Protein AF-A0AAE1UJL8-F1 (afdb_monomer)

Nearest PDB structures (foldseek):
  7vae-assembly1_A  TM=8.618E-01  e=9.123E-04  Bos taurus
  8hrx-assembly1_A  TM=9.044E-01  e=1.901E-03  Homo sapiens
  7vag-assembly1_A  TM=8.776E-01  e=1.517E-03  Homo sapiens
  3zux-assembly1_A  TM=9.171E-01  e=1.901E-03  Neisseria meningitidis
  3zuy-assembly1_A  TM=9.206E-01  e=7.376E-03  Neisseria meningitidis

Structure (mmCIF, N/CA/C/O backbone):
data_AF-A0AAE1UJL8-F1
#
_entry.id   AF-A0AAE1UJL8-F1
#
loop_
_atom_site.group_PDB
_atom_site.id
_atom_site.type_symbol
_atom_site.label_atom_id
_atom_site.label_alt_id
_atom_site.label_comp_id
_atom_site.label_asym_id
_atom_site.label_entity_id
_atom_site.label_seq_id
_atom_site.pdbx_PDB_ins_code
_atom_site.Cartn_x
_atom_site.Cartn_y
_atom_site.Cartn_z
_atom_site.occupancy
_atom_site.B_iso_or_equiv
_atom_site.auth_seq_id
_atom_site.auth_comp_id
_atom_site.auth_asym_id
_atom_site.auth_atom_id
_atom_site.pdbx_PDB_model_num
ATOM 1 N N . MET A 1 1 ? 1.021 6.920 13.536 1.00 56.56 1 MET A N 1
ATOM 2 C CA . MET A 1 1 ? 0.190 5.715 13.327 1.00 56.56 1 MET A CA 1
ATOM 3 C C . ME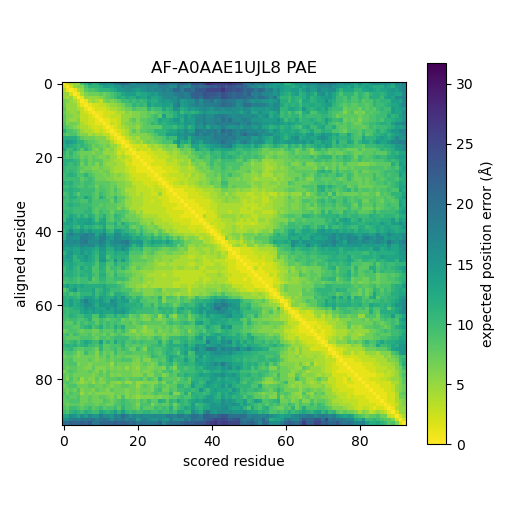T A 1 1 ? -0.181 5.070 14.664 1.00 56.56 1 MET A C 1
ATOM 5 O O . MET A 1 1 ? -1.350 5.121 15.001 1.00 56.56 1 MET A O 1
ATOM 9 N N . GLY A 1 2 ? 0.771 4.582 15.477 1.00 54.88 2 GLY A N 1
ATOM 10 C CA . GLY A 1 2 ? 0.476 3.874 16.744 1.00 54.88 2 GLY A CA 1
ATOM 11 C C . GLY A 1 2 ? -0.363 4.625 17.796 1.00 54.88 2 GLY A C 1
ATOM 12 O O . GLY A 1 2 ? -1.200 4.016 18.439 1.00 54.88 2 GLY A O 1
ATOM 13 N N . GLY A 1 3 ? -0.202 5.946 17.942 1.00 57.78 3 GLY A N 1
ATOM 14 C CA . GLY A 1 3 ? -0.965 6.738 18.926 1.00 57.78 3 GLY A CA 1
ATOM 15 C C . GLY A 1 3 ? -2.397 7.121 18.518 1.00 57.78 3 GLY A C 1
ATOM 16 O O . GLY A 1 3 ? -3.099 7.729 19.313 1.00 57.78 3 GLY A O 1
ATOM 17 N N . GLN A 1 4 ? -2.819 6.808 17.286 1.00 59.88 4 GLN A N 1
ATOM 18 C CA . GLN A 1 4 ? -4.169 7.082 16.750 1.00 59.88 4 GLN A CA 1
ATOM 19 C C . GLN A 1 4 ? -4.991 5.793 16.567 1.00 59.88 4 GLN A C 1
ATOM 21 O O . GLN A 1 4 ? -6.080 5.819 16.000 1.00 59.88 4 GLN A O 1
ATOM 26 N N . LEU A 1 5 ? -4.438 4.658 17.000 1.00 59.44 5 LEU A N 1
ATOM 27 C CA . LEU A 1 5 ? -5.045 3.342 16.883 1.00 59.44 5 LEU A CA 1
ATOM 28 C C . LEU A 1 5 ? -5.885 3.064 18.125 1.00 59.44 5 LEU A C 1
ATOM 30 O O . LEU A 1 5 ? -5.371 2.649 19.158 1.00 59.44 5 LEU A O 1
ATOM 34 N N . ASP A 1 6 ? -7.185 3.296 18.000 1.00 69.88 6 ASP A N 1
ATOM 35 C CA . ASP A 1 6 ? -8.160 2.827 18.973 1.00 69.88 6 ASP A CA 1
ATOM 36 C C . ASP A 1 6 ? -8.639 1.421 18.569 1.00 69.88 6 ASP A C 1
ATOM 38 O O . ASP A 1 6 ? -9.087 1.188 17.439 1.00 69.88 6 ASP A O 1
ATOM 42 N N . LEU A 1 7 ? -8.492 0.456 19.479 1.00 67.31 7 LEU A N 1
ATOM 43 C CA . LEU A 1 7 ? -8.814 -0.951 19.225 1.00 67.31 7 LEU A CA 1
ATOM 44 C C . LEU A 1 7 ? -10.316 -1.168 18.990 1.00 67.31 7 LEU A C 1
ATOM 46 O O . LEU A 1 7 ? -10.686 -2.085 18.247 1.00 67.31 7 LEU A O 1
ATOM 50 N N . ASP A 1 8 ? -11.180 -0.327 19.561 1.00 68.38 8 ASP A N 1
ATOM 51 C CA . ASP A 1 8 ? -12.626 -0.419 19.360 1.00 68.38 8 ASP A CA 1
ATOM 52 C C . ASP A 1 8 ? -13.022 0.020 17.943 1.00 68.38 8 ASP A C 1
ATOM 54 O O . ASP A 1 8 ? -13.909 -0.582 17.326 1.00 68.38 8 ASP A O 1
ATOM 58 N N . ILE A 1 9 ? -12.297 0.986 17.369 1.00 69.25 9 ILE A N 1
ATOM 59 C CA . ILE A 1 9 ? -12.484 1.430 15.980 1.00 69.25 9 ILE A CA 1
ATOM 60 C C . ILE A 1 9 ? -12.098 0.317 14.998 1.00 69.25 9 ILE A C 1
ATOM 62 O O . ILE A 1 9 ? -12.876 -0.006 14.095 1.00 69.25 9 ILE A O 1
ATOM 66 N N . ILE A 1 10 ? -10.949 -0.336 15.211 1.00 67.81 10 ILE A N 1
ATOM 67 C CA . ILE A 1 10 ? -10.500 -1.476 14.391 1.00 67.81 10 ILE A CA 1
ATOM 68 C C . ILE A 1 10 ? -11.552 -2.590 14.404 1.00 67.81 10 ILE A C 1
ATOM 70 O O . ILE A 1 10 ? -11.918 -3.134 13.359 1.00 67.81 10 ILE A O 1
ATOM 74 N N . LYS A 1 11 ? -12.087 -2.903 15.588 1.00 66.25 11 LYS A N 1
ATOM 75 C CA . LYS A 1 11 ? -13.101 -3.946 15.780 1.00 66.25 11 LYS A CA 1
ATOM 76 C C . LYS A 1 11 ? -14.424 -3.602 15.087 1.00 66.25 11 LYS A C 1
ATOM 78 O O . LYS A 1 11 ? -15.076 -4.492 14.539 1.00 66.25 11 LYS A O 1
ATOM 83 N N . GLY A 1 12 ? -14.806 -2.324 15.075 1.00 68.25 12 GLY A N 1
ATOM 8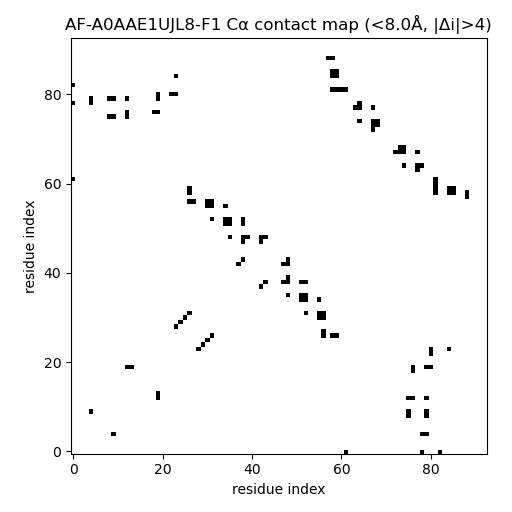4 C CA . GLY A 1 12 ? -15.973 -1.820 14.347 1.00 68.25 12 GLY A CA 1
ATOM 85 C C . GLY A 1 12 ? -15.821 -1.919 12.826 1.00 68.25 12 GLY A C 1
ATOM 86 O O . GLY A 1 12 ? -16.743 -2.369 12.142 1.00 68.25 12 GLY A O 1
ATOM 87 N N . VAL A 1 13 ? -14.644 -1.580 12.301 1.00 67.00 13 VAL A N 1
ATOM 88 C CA . VAL A 1 13 ? -14.331 -1.665 10.865 1.00 67.00 13 VAL A CA 1
ATOM 89 C C . VAL A 1 13 ? -14.231 -3.124 10.396 1.00 67.00 13 VAL A C 1
ATOM 91 O O . VAL A 1 13 ? -14.785 -3.473 9.353 1.00 67.00 13 VAL A O 1
ATOM 94 N N . LEU A 1 14 ? -13.636 -4.016 11.197 1.00 64.69 14 LEU A N 1
ATOM 95 C CA . LEU A 1 14 ? -13.578 -5.463 10.923 1.00 64.69 14 LEU A CA 1
ATOM 96 C C . LEU A 1 14 ? -14.958 -6.134 10.865 1.00 64.69 14 LEU A C 1
ATOM 98 O O . LEU A 1 14 ? -15.119 -7.141 10.177 1.00 64.69 14 LEU A O 1
ATOM 102 N N . ARG A 1 15 ? -15.980 -5.573 11.529 1.00 67.69 15 ARG A N 1
ATOM 103 C CA . ARG A 1 15 ? -17.369 -6.053 11.397 1.00 67.69 15 ARG A CA 1
ATOM 104 C C . ARG A 1 15 ? -18.004 -5.738 10.040 1.00 67.69 15 ARG A C 1
ATOM 106 O O . ARG A 1 15 ? -19.049 -6.308 9.729 1.00 67.69 15 ARG A O 1
ATOM 113 N N . ARG A 1 16 ? -17.403 -4.866 9.225 1.00 68.25 16 ARG A N 1
ATOM 114 C CA . ARG A 1 16 ? -17.826 -4.564 7.847 1.00 68.25 16 ARG A CA 1
ATOM 115 C C . ARG A 1 16 ? -16.700 -4.923 6.868 1.00 68.25 16 ARG A C 1
ATOM 117 O O . ARG A 1 16 ? -16.047 -4.032 6.329 1.00 68.25 16 ARG A O 1
ATOM 124 N N . PRO A 1 17 ? -16.480 -6.223 6.599 1.00 65.25 17 PRO A N 1
ATOM 125 C CA . PRO A 1 17 ? -15.270 -6.710 5.936 1.00 65.25 17 PRO A CA 1
ATOM 126 C C . PRO A 1 17 ? -15.139 -6.294 4.465 1.00 65.25 17 PRO A C 1
ATOM 128 O O . PRO A 1 17 ? -14.038 -6.334 3.933 1.00 65.25 17 PRO A O 1
ATOM 131 N N . LEU A 1 18 ? -16.218 -5.861 3.802 1.00 71.25 18 LEU A N 1
ATOM 132 C CA . LEU A 1 18 ? -16.191 -5.508 2.376 1.00 71.25 18 LEU A CA 1
ATOM 133 C C . LEU A 1 18 ? -15.234 -4.344 2.063 1.00 71.25 18 LEU A C 1
ATOM 135 O O . LEU A 1 18 ? -14.525 -4.397 1.065 1.00 71.25 18 LEU A O 1
ATOM 139 N N . GLY A 1 19 ? -15.175 -3.318 2.919 1.00 73.69 19 GLY A N 1
ATOM 140 C CA . GLY A 1 19 ? -14.271 -2.175 2.729 1.00 73.69 19 GLY A CA 1
ATOM 141 C C . GLY A 1 19 ? -12.793 -2.565 2.864 1.00 73.69 19 GLY A C 1
ATOM 142 O O . GLY A 1 19 ? -12.033 -2.380 1.911 1.00 73.69 19 GLY A O 1
ATOM 143 N N . PRO A 1 20 ? -12.388 -3.164 4.003 1.00 72.56 20 PRO A N 1
ATOM 144 C CA . PRO A 1 20 ? -11.024 -3.641 4.209 1.00 72.56 20 PRO A CA 1
ATOM 145 C C . PRO A 1 20 ? -10.582 -4.696 3.190 1.00 72.56 20 PRO A C 1
ATOM 147 O O . PRO A 1 20 ? -9.438 -4.682 2.753 1.00 72.56 20 PRO A O 1
ATOM 150 N N . LEU A 1 21 ? -11.468 -5.599 2.766 1.00 74.75 21 LEU A N 1
ATOM 151 C CA . LEU A 1 21 ? -11.114 -6.616 1.777 1.00 74.75 21 LEU A CA 1
ATOM 152 C C . LEU A 1 21 ? -10.842 -5.986 0.402 1.00 74.75 21 LEU A C 1
ATOM 154 O O . LEU A 1 21 ? -9.821 -6.282 -0.215 1.00 74.75 21 LEU A O 1
ATOM 158 N N . CYS A 1 22 ? -11.708 -5.075 -0.055 1.00 76.94 22 CYS A N 1
ATOM 159 C CA . CYS A 1 22 ? -11.514 -4.367 -1.321 1.00 76.94 22 CYS A CA 1
ATOM 160 C C . CYS A 1 22 ? -10.227 -3.536 -1.327 1.00 76.94 22 CYS A C 1
ATOM 162 O O . CYS A 1 22 ? -9.497 -3.554 -2.318 1.00 76.94 22 CYS A O 1
ATOM 164 N N . GLY A 1 23 ? -9.922 -2.837 -0.230 1.00 73.62 23 GLY A N 1
ATOM 165 C CA . GLY A 1 23 ? -8.681 -2.072 -0.131 1.00 73.62 23 GLY A CA 1
ATOM 166 C C . GLY A 1 23 ? -7.432 -2.953 -0.041 1.00 73.62 23 GLY A C 1
ATOM 167 O O . GLY A 1 23 ? -6.384 -2.576 -0.549 1.00 73.62 23 GLY A O 1
ATOM 168 N N . PHE A 1 24 ? -7.528 -4.147 0.549 1.00 76.31 24 PHE A N 1
ATOM 169 C CA . PHE A 1 24 ? -6.398 -5.066 0.650 1.00 76.31 24 PHE A CA 1
ATOM 170 C C . PHE A 1 24 ? -6.096 -5.672 -0.720 1.00 76.31 24 PHE A C 1
ATOM 172 O O . PHE A 1 24 ? -4.950 -5.683 -1.157 1.00 76.31 24 PHE A O 1
ATOM 179 N N . ILE A 1 25 ? -7.139 -6.091 -1.442 1.00 78.19 25 ILE A N 1
ATOM 180 C CA . ILE A 1 25 ? -7.017 -6.592 -2.814 1.00 78.19 25 ILE A CA 1
ATOM 181 C C . ILE A 1 25 ? -6.460 -5.500 -3.735 1.00 78.19 25 ILE A C 1
ATOM 183 O O . ILE A 1 25 ? -5.567 -5.768 -4.536 1.00 78.19 25 ILE A O 1
ATOM 187 N N . SER A 1 26 ? -6.928 -4.256 -3.628 1.00 76.12 26 SER A N 1
ATOM 188 C CA . SER A 1 26 ? -6.397 -3.182 -4.474 1.00 76.12 26 SER A CA 1
ATOM 189 C C . SER A 1 26 ? -4.935 -2.849 -4.148 1.00 76.12 26 SER A C 1
ATOM 191 O O . SER A 1 26 ? -4.136 -2.624 -5.057 1.00 76.12 26 SER A O 1
ATOM 193 N N . GLN A 1 27 ? -4.553 -2.877 -2.873 1.00 72.25 27 GLN A N 1
ATOM 194 C CA . GLN A 1 27 ? -3.207 -2.511 -2.440 1.00 72.25 27 GLN A CA 1
ATOM 195 C C . GLN A 1 27 ? -2.174 -3.622 -2.693 1.00 72.25 27 GLN A C 1
ATOM 197 O O . GLN A 1 27 ? -1.058 -3.313 -3.092 1.00 72.25 27 GLN A O 1
ATOM 202 N N . PHE A 1 28 ? -2.545 -4.898 -2.549 1.00 73.06 28 PHE A N 1
ATOM 203 C CA . PHE A 1 28 ? -1.617 -6.029 -2.706 1.00 73.06 28 PHE A CA 1
ATOM 204 C C . PHE A 1 28 ? -1.761 -6.810 -4.018 1.00 73.06 28 PHE A C 1
ATOM 206 O O . PHE A 1 28 ? -0.872 -7.589 -4.345 1.00 73.06 28 PHE A O 1
ATOM 213 N N . ALA A 1 29 ? -2.835 -6.618 -4.790 1.00 78.56 29 ALA A N 1
ATOM 214 C CA . ALA A 1 29 ? -2.964 -7.222 -6.119 1.00 78.56 29 ALA A CA 1
ATOM 215 C C . ALA A 1 29 ? -2.878 -6.171 -7.229 1.00 78.56 29 ALA A C 1
ATOM 217 O O . ALA A 1 29 ? -2.079 -6.316 -8.151 1.00 78.56 29 ALA A O 1
ATOM 218 N N . VAL A 1 30 ? -3.664 -5.092 -7.145 1.00 80.69 30 VAL A N 1
ATOM 219 C CA . VAL A 1 30 ? -3.778 -4.128 -8.255 1.00 80.69 30 VAL A CA 1
ATOM 220 C C . VAL A 1 30 ? -2.522 -3.263 -8.396 1.00 80.69 30 VAL A C 1
ATOM 222 O O . VAL A 1 30 ? -2.002 -3.140 -9.502 1.00 80.69 30 VAL A O 1
ATOM 225 N N . MET A 1 31 ? -1.993 -2.710 -7.301 1.00 81.88 31 MET A N 1
ATOM 226 C CA . MET A 1 31 ? -0.758 -1.908 -7.329 1.00 81.88 31 MET A CA 1
ATOM 227 C C . MET A 1 31 ? 0.456 -2.659 -7.910 1.00 81.88 31 MET A C 1
ATOM 229 O O . MET A 1 31 ? 1.053 -2.130 -8.849 1.00 81.88 31 MET A O 1
ATOM 233 N N . PRO A 1 32 ? 0.815 -3.877 -7.452 1.00 79.75 32 PRO A N 1
ATOM 234 C CA . PRO A 1 32 ? 1.948 -4.608 -8.025 1.00 79.75 32 PRO A CA 1
ATOM 235 C C . PRO A 1 32 ? 1.732 -5.028 -9.485 1.00 79.75 32 PRO A C 1
ATOM 237 O O . PRO A 1 32 ? 2.683 -5.021 -10.263 1.00 79.75 32 PRO A O 1
ATOM 240 N N . LEU A 1 33 ? 0.496 -5.332 -9.900 1.00 83.62 33 LEU A N 1
ATOM 241 C CA . LEU A 1 33 ? 0.177 -5.595 -11.312 1.00 83.62 33 LEU A CA 1
ATOM 242 C C . LEU A 1 33 ? 0.413 -4.361 -12.192 1.00 83.62 33 LEU A C 1
ATOM 244 O O . LEU A 1 33 ? 0.987 -4.473 -13.278 1.00 83.62 33 LEU A O 1
ATOM 248 N N . ILE A 1 34 ? -0.002 -3.183 -11.720 1.00 84.31 34 ILE A N 1
ATOM 249 C CA . ILE A 1 34 ? 0.196 -1.920 -12.439 1.00 84.31 34 ILE A CA 1
ATOM 250 C C . ILE A 1 34 ? 1.684 -1.573 -12.506 1.00 84.31 34 ILE A C 1
ATOM 252 O O . ILE A 1 34 ? 2.181 -1.263 -13.589 1.00 84.31 34 ILE A O 1
ATOM 256 N N . THR A 1 35 ? 2.416 -1.646 -11.391 1.00 84.50 35 THR A N 1
ATOM 257 C CA . THR A 1 35 ? 3.848 -1.308 -11.382 1.00 84.50 35 THR A CA 1
ATOM 258 C C . THR A 1 35 ? 4.686 -2.301 -12.177 1.00 84.50 35 THR A C 1
ATOM 260 O O . THR A 1 35 ? 5.628 -1.880 -12.845 1.00 84.50 35 THR A O 1
ATOM 263 N N . PHE A 1 36 ? 4.318 -3.583 -12.199 1.00 83.25 36 PHE A N 1
ATOM 264 C CA . PHE A 1 36 ? 4.945 -4.574 -13.071 1.00 83.25 36 PHE A CA 1
ATOM 265 C C . PHE A 1 36 ? 4.699 -4.265 -14.557 1.00 83.25 36 PHE A C 1
ATOM 267 O O . PHE A 1 36 ? 5.649 -4.191 -15.336 1.00 83.25 36 PHE A O 1
ATOM 274 N N . GLY A 1 37 ? 3.446 -3.998 -14.948 1.00 84.88 37 GLY A N 1
ATOM 275 C CA . GLY A 1 37 ? 3.103 -3.648 -16.331 1.00 84.88 37 GLY 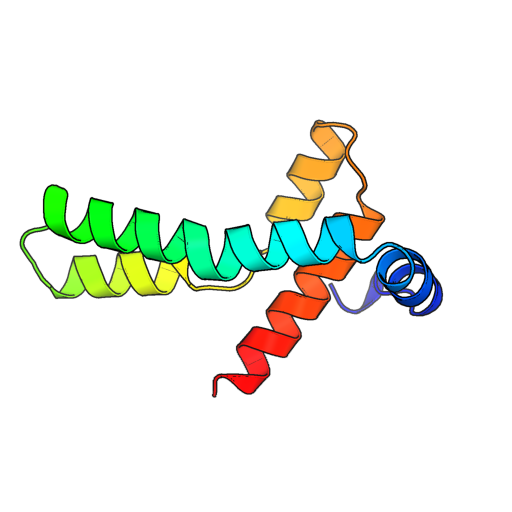A CA 1
ATOM 276 C C . GLY A 1 37 ? 3.759 -2.347 -16.807 1.00 84.88 37 GLY A C 1
ATOM 277 O O . GLY A 1 37 ? 4.274 -2.277 -17.922 1.00 84.88 37 GLY A O 1
ATOM 278 N N . MET A 1 38 ? 3.805 -1.325 -15.947 1.00 83.62 38 MET A N 1
ATOM 279 C CA . MET A 1 38 ? 4.520 -0.076 -16.230 1.00 83.62 38 MET A CA 1
ATOM 280 C C . MET A 1 38 ? 6.037 -0.283 -16.295 1.00 83.62 38 MET A C 1
ATOM 282 O O . MET A 1 38 ? 6.697 0.321 -17.140 1.00 83.62 38 MET A O 1
ATOM 286 N N . GLY A 1 39 ? 6.584 -1.145 -15.434 1.00 84.62 39 GLY A N 1
ATOM 287 C CA . GLY A 1 39 ? 7.993 -1.528 -15.434 1.00 84.62 39 GLY A CA 1
ATOM 288 C C . GLY A 1 39 ? 8.420 -2.152 -16.760 1.00 84.62 39 GLY A C 1
ATOM 289 O O . GLY A 1 39 ? 9.422 -1.731 -17.336 1.00 84.62 39 GLY A O 1
ATOM 290 N N . GLU A 1 40 ? 7.634 -3.097 -17.279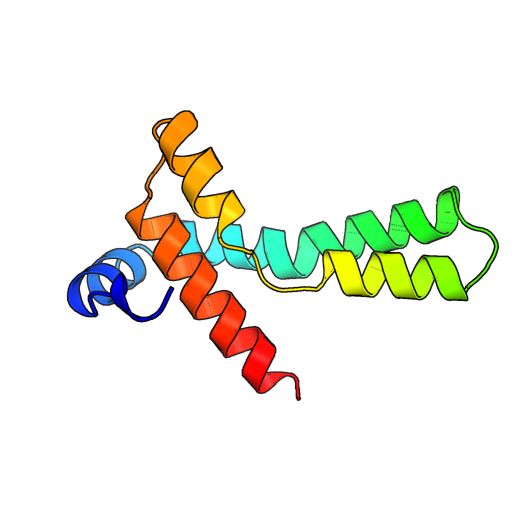 1.00 82.19 40 GLU A N 1
ATOM 291 C CA . GLU A 1 40 ? 7.894 -3.726 -18.580 1.00 82.19 40 GLU A CA 1
ATOM 292 C C . GLU A 1 40 ? 7.789 -2.743 -19.753 1.00 82.19 40 GLU A C 1
ATOM 294 O O . GLU A 1 40 ? 8.597 -2.811 -20.679 1.00 82.19 40 GLU A O 1
ATOM 299 N N . LEU A 1 41 ? 6.833 -1.806 -19.707 1.00 85.00 41 LEU A N 1
ATOM 300 C CA . LEU A 1 41 ? 6.567 -0.893 -20.822 1.00 85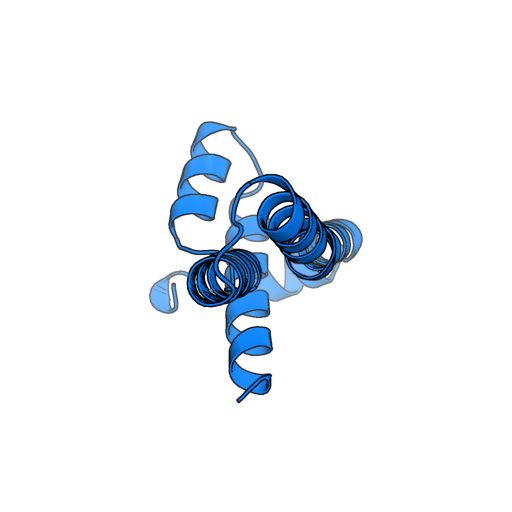.00 41 LEU A CA 1
ATOM 301 C C . LEU A 1 41 ? 7.547 0.290 -20.906 1.00 85.00 41 LEU A C 1
ATOM 303 O O . LEU A 1 41 ? 7.907 0.700 -22.008 1.00 85.00 41 LEU A O 1
ATOM 307 N N . PHE A 1 42 ? 7.954 0.861 -19.768 1.00 82.94 42 PHE A N 1
ATOM 308 C CA . PHE A 1 42 ? 8.688 2.135 -19.733 1.00 82.94 42 PHE A CA 1
ATOM 309 C C . PHE A 1 42 ? 10.161 2.018 -19.339 1.00 82.94 42 PHE A C 1
ATOM 311 O O . PHE A 1 42 ? 10.946 2.898 -19.694 1.00 82.94 42 PHE A O 1
ATOM 318 N N . PHE A 1 43 ? 10.562 0.964 -18.624 1.00 79.62 43 PHE A N 1
ATOM 319 C CA . PHE A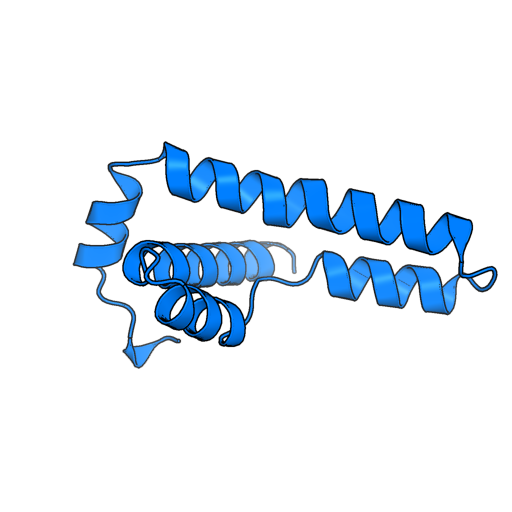 1 43 ? 11.929 0.829 -18.126 1.00 79.62 43 PHE A CA 1
ATOM 320 C C . PHE A 1 43 ? 12.609 -0.377 -18.777 1.00 79.62 43 PHE A C 1
ATOM 322 O O . PHE A 1 43 ? 12.150 -1.494 -18.580 1.00 79.62 43 PHE A O 1
ATOM 329 N N . PRO A 1 44 ? 13.692 -0.203 -19.549 1.00 72.25 44 PRO A N 1
ATOM 330 C CA . PRO A 1 44 ? 14.447 -1.329 -20.104 1.00 72.25 44 PRO A CA 1
ATOM 331 C C . PRO A 1 44 ? 15.430 -1.935 -19.093 1.00 72.25 44 PRO A C 1
ATOM 333 O O . PRO A 1 44 ? 15.799 -3.099 -19.215 1.00 72.25 44 PRO A O 1
ATOM 336 N N . ASP A 1 45 ? 15.857 -1.156 -18.097 1.00 87.44 45 ASP A N 1
ATOM 337 C CA . ASP A 1 45 ? 16.819 -1.599 -17.093 1.00 87.44 45 ASP A CA 1
ATOM 338 C C . ASP A 1 45 ? 16.094 -2.288 -15.911 1.00 87.44 45 ASP A C 1
ATOM 340 O O . ASP A 1 45 ? 15.203 -1.692 -15.284 1.00 87.44 45 ASP 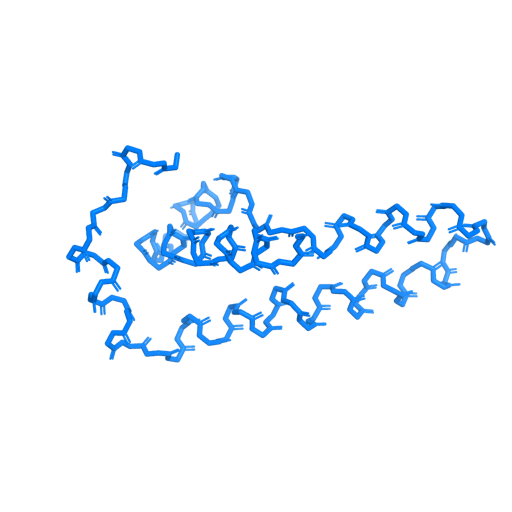A O 1
ATOM 344 N N . PRO A 1 46 ? 16.455 -3.550 -15.602 1.00 80.94 46 PRO A N 1
ATOM 345 C CA . PRO A 1 46 ? 15.806 -4.355 -14.571 1.00 80.94 46 PRO A CA 1
ATOM 346 C C . PRO A 1 46 ? 15.920 -3.766 -13.160 1.00 80.94 46 PRO A C 1
ATOM 348 O O . PRO A 1 46 ? 15.063 -4.053 -12.321 1.00 80.94 46 PRO A O 1
ATOM 351 N N . LEU A 1 47 ? 16.911 -2.913 -12.884 1.00 85.00 47 LEU A N 1
ATOM 352 C CA . LEU A 1 47 ? 17.072 -2.285 -11.573 1.00 85.00 47 LEU A CA 1
ATOM 353 C C . LEU A 1 47 ? 15.940 -1.286 -11.282 1.00 85.00 47 LEU A C 1
ATOM 355 O O . LEU A 1 47 ? 15.386 -1.266 -10.181 1.00 85.00 47 LEU A O 1
ATOM 359 N N . TYR A 1 48 ? 15.530 -0.510 -12.289 1.00 82.56 48 TYR A N 1
ATOM 360 C CA . TYR A 1 48 ? 14.405 0.421 -12.160 1.00 82.56 48 TYR A CA 1
ATOM 361 C C . TYR A 1 48 ? 13.063 -0.310 -12.083 1.00 82.56 48 TYR A C 1
ATOM 363 O O . TYR A 1 48 ? 12.184 0.110 -11.329 1.00 82.56 48 TYR A O 1
ATOM 371 N N . ARG A 1 49 ? 12.918 -1.440 -12.790 1.00 83.00 49 ARG A N 1
ATOM 372 C CA . ARG A 1 49 ? 11.733 -2.310 -12.683 1.00 83.00 49 ARG A CA 1
ATOM 373 C C . ARG A 1 49 ? 11.561 -2.841 -11.264 1.00 83.00 49 ARG A C 1
ATOM 375 O O . ARG A 1 49 ? 10.466 -2.765 -10.711 1.00 83.00 49 ARG A O 1
ATOM 382 N N . LEU A 1 50 ? 12.649 -3.323 -10.661 1.00 83.94 50 LEU A N 1
ATOM 383 C CA . LEU A 1 50 ? 12.637 -3.830 -9.292 1.00 83.94 50 LEU A CA 1
ATOM 384 C C . LEU A 1 50 ? 12.310 -2.718 -8.284 1.00 83.94 50 LEU A C 1
ATOM 386 O O . LEU A 1 50 ? 11.501 -2.924 -7.380 1.00 83.94 50 LEU A O 1
ATOM 390 N N . GLY A 1 51 ? 12.881 -1.523 -8.469 1.00 84.38 51 GLY A N 1
ATOM 391 C CA . GLY A 1 51 ? 12.574 -0.354 -7.642 1.00 84.38 51 GLY A CA 1
ATOM 392 C C . GLY A 1 51 ? 11.094 0.033 -7.707 1.00 84.38 51 GLY A C 1
ATOM 393 O O . GLY A 1 51 ? 10.463 0.228 -6.668 1.00 84.38 51 GLY A O 1
ATOM 394 N N . LEU A 1 52 ? 10.516 0.068 -8.912 1.00 84.62 52 LEU A N 1
ATOM 395 C CA . LEU A 1 52 ? 9.105 0.397 -9.130 1.00 84.62 52 LEU A CA 1
ATOM 396 C C . LEU A 1 52 ? 8.163 -0.670 -8.553 1.00 84.62 52 LEU A C 1
ATOM 398 O O . LEU A 1 52 ? 7.150 -0.339 -7.935 1.00 84.62 52 LEU A O 1
ATOM 402 N N . PHE A 1 53 ? 8.513 -1.947 -8.707 1.00 82.75 53 PHE A N 1
ATOM 403 C CA . PHE A 1 53 ? 7.758 -3.056 -8.131 1.00 82.75 53 PHE A CA 1
ATOM 404 C C . PHE A 1 53 ? 7.765 -3.014 -6.596 1.00 82.75 53 PHE A C 1
ATOM 406 O O . PHE A 1 53 ? 6.712 -3.133 -5.966 1.00 82.75 53 PHE A O 1
ATOM 413 N N . THR A 1 54 ? 8.931 -2.767 -5.993 1.00 80.75 54 THR A N 1
ATOM 414 C CA . THR A 1 54 ? 9.082 -2.637 -4.533 1.00 80.75 54 THR A CA 1
ATOM 415 C C . THR A 1 54 ? 8.301 -1.434 -3.993 1.00 80.75 54 THR A C 1
ATOM 417 O O . THR A 1 54 ? 7.610 -1.546 -2.980 1.00 80.75 54 THR A O 1
ATOM 420 N N . LEU A 1 55 ? 8.334 -0.300 -4.704 1.00 81.75 55 LEU A N 1
ATOM 421 C CA . LEU A 1 55 ? 7.527 0.886 -4.390 1.00 81.75 55 LEU A CA 1
ATOM 422 C C . LEU A 1 55 ? 6.021 0.593 -4.432 1.00 81.75 55 LEU A C 1
ATOM 424 O O . LEU A 1 55 ? 5.301 1.010 -3.530 1.00 81.75 55 LEU A O 1
ATOM 428 N N . GLY A 1 56 ? 5.547 -0.137 -5.446 1.00 78.25 56 GLY A N 1
ATOM 429 C CA . GLY A 1 56 ? 4.131 -0.503 -5.569 1.00 78.25 56 GLY A CA 1
ATOM 430 C C . GLY A 1 56 ? 3.660 -1.552 -4.562 1.00 78.25 56 GLY A C 1
ATOM 431 O O . GLY A 1 56 ? 2.484 -1.574 -4.219 1.00 78.25 56 GLY A O 1
ATOM 432 N N . SER A 1 57 ? 4.569 -2.402 -4.083 1.00 76.31 57 SER A N 1
ATOM 433 C CA . SER A 1 57 ? 4.268 -3.471 -3.116 1.00 76.31 57 SER A CA 1
ATOM 434 C C . SER A 1 57 ? 4.394 -3.022 -1.657 1.00 76.31 57 SER A C 1
ATOM 436 O O . SER A 1 57 ? 4.094 -3.787 -0.743 1.00 76.31 57 SER A O 1
ATOM 438 N N . SER A 1 58 ? 4.866 -1.797 -1.420 1.00 74.56 58 SER A N 1
ATOM 439 C CA . SER A 1 58 ? 5.025 -1.254 -0.073 1.00 74.56 58 SER A CA 1
ATOM 440 C C . SER A 1 58 ? 3.661 -0.912 0.551 1.00 74.56 58 SER A C 1
ATOM 442 O O . SER A 1 58 ? 2.773 -0.418 -0.150 1.00 74.56 58 SER A O 1
ATOM 444 N N . PRO A 1 59 ? 3.474 -1.133 1.867 1.00 68.62 59 PRO A N 1
ATOM 445 C CA . PRO A 1 59 ? 2.216 -0.831 2.546 1.00 68.62 59 PRO A CA 1
ATOM 446 C C . PRO A 1 59 ? 1.887 0.668 2.498 1.00 68.62 59 PRO A C 1
ATOM 448 O O . PRO A 1 59 ? 2.772 1.526 2.426 1.00 68.62 59 PRO A O 1
ATOM 451 N N . GLY A 1 60 ? 0.591 0.991 2.554 1.00 66.06 60 GLY A N 1
ATOM 452 C CA . GLY A 1 60 ? 0.106 2.370 2.494 1.00 66.06 60 GLY A CA 1
ATOM 453 C C . GLY A 1 60 ? 0.693 3.265 3.596 1.00 66.06 60 GLY A C 1
ATOM 454 O O . GLY A 1 60 ? 0.801 2.871 4.750 1.00 66.06 60 GLY A O 1
ATOM 455 N N . GLY A 1 61 ? 1.074 4.497 3.247 1.00 65.75 61 GLY A N 1
ATOM 456 C CA . GLY A 1 61 ? 1.638 5.472 4.189 1.00 65.75 61 GLY A CA 1
ATOM 457 C C . GLY A 1 61 ? 0.607 6.435 4.794 1.00 65.75 61 GLY A C 1
ATOM 458 O O . GLY A 1 61 ? -0.554 6.480 4.387 1.00 65.75 61 GLY A O 1
ATOM 459 N N . ILE A 1 62 ? 1.066 7.300 5.712 1.00 58.50 62 ILE A N 1
ATOM 460 C CA . ILE A 1 62 ? 0.260 8.335 6.405 1.00 58.50 62 ILE A CA 1
ATOM 461 C C . ILE A 1 62 ? -0.476 9.274 5.436 1.00 58.50 62 ILE A C 1
ATOM 463 O O . ILE A 1 62 ? -1.560 9.761 5.753 1.00 58.50 62 ILE A O 1
ATOM 467 N N . MET A 1 63 ? 0.065 9.479 4.233 1.00 67.44 63 MET A N 1
ATOM 468 C CA . MET A 1 63 ? -0.542 10.341 3.217 1.00 67.44 63 MET A CA 1
ATOM 469 C C . MET A 1 63 ? -1.926 9.846 2.757 1.00 67.44 63 MET A C 1
ATOM 471 O O . MET A 1 63 ? -2.777 10.657 2.403 1.00 67.44 63 MET A O 1
ATOM 475 N N . SER A 1 64 ? -2.195 8.536 2.811 1.00 68.50 64 SER A N 1
ATOM 476 C CA . SER A 1 64 ? -3.510 7.970 2.458 1.00 68.50 64 SER A CA 1
ATOM 477 C C . SER A 1 64 ? -4.633 8.446 3.395 1.00 68.50 64 SER A C 1
ATOM 479 O O . SER A 1 64 ? -5.728 8.775 2.936 1.00 68.50 64 SER A O 1
ATOM 481 N N . ASN A 1 65 ? -4.337 8.600 4.691 1.00 67.81 65 ASN A N 1
ATOM 482 C CA . ASN A 1 65 ? -5.276 9.139 5.680 1.00 67.81 65 ASN A CA 1
ATOM 483 C C . ASN A 1 65 ? -5.593 10.617 5.411 1.00 67.81 65 ASN A C 1
ATOM 485 O O . ASN A 1 65 ? -6.732 11.047 5.577 1.00 67.81 65 ASN A O 1
ATOM 489 N N . PHE A 1 66 ? -4.596 11.388 4.965 1.00 73.75 66 PHE A N 1
ATOM 490 C CA . PHE A 1 66 ? -4.762 12.801 4.622 1.00 73.75 66 PHE A CA 1
ATOM 491 C C . PHE A 1 66 ? -5.651 12.990 3.386 1.00 73.75 66 PHE A C 1
ATOM 493 O O . PHE A 1 66 ? -6.583 13.791 3.415 1.00 73.75 66 PHE A O 1
ATOM 500 N N . TRP A 1 67 ? -5.429 12.204 2.328 1.00 75.75 67 TRP A N 1
ATOM 501 C CA . TRP A 1 67 ? -6.298 12.223 1.148 1.00 75.75 67 TRP A CA 1
ATOM 502 C C . TRP A 1 67 ? -7.726 11.783 1.475 1.00 75.75 67 TRP A C 1
ATOM 504 O O . TRP A 1 67 ? -8.674 12.422 1.029 1.00 75.75 67 TRP A O 1
ATOM 514 N N . THR A 1 68 ? -7.894 10.751 2.305 1.00 75.88 68 THR A N 1
ATOM 515 C CA . THR A 1 68 ? -9.224 10.297 2.742 1.00 75.88 68 THR A CA 1
ATOM 516 C C . THR A 1 68 ? -9.975 11.395 3.498 1.00 75.88 68 THR A C 1
ATOM 518 O O . THR A 1 68 ? -11.157 11.600 3.245 1.00 75.88 68 THR A O 1
ATOM 521 N N . LEU A 1 69 ? -9.288 12.157 4.355 1.00 74.56 69 LEU A N 1
ATOM 522 C CA . LEU A 1 69 ? -9.862 13.323 5.034 1.00 74.56 69 LEU A CA 1
ATOM 523 C C . LEU A 1 69 ? -10.289 14.417 4.037 1.00 74.56 69 LEU A C 1
ATOM 525 O O . LEU A 1 69 ? -11.394 14.938 4.153 1.00 74.56 69 LEU A O 1
ATOM 529 N N . ILE A 1 70 ? -9.452 14.742 3.044 1.00 80.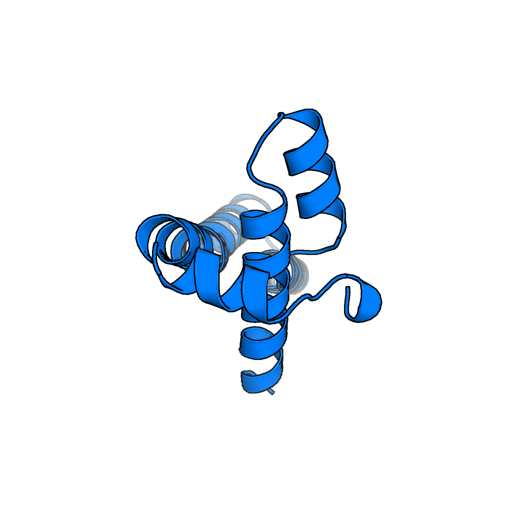44 70 ILE A N 1
ATOM 530 C CA . ILE A 1 70 ? -9.772 15.758 2.020 1.00 80.44 70 ILE A CA 1
ATOM 531 C C . ILE A 1 70 ? -10.993 15.352 1.191 1.00 80.44 70 ILE A C 1
ATOM 533 O O . ILE A 1 70 ? -11.860 16.180 0.917 1.00 80.44 70 ILE A O 1
ATOM 537 N N . PHE A 1 71 ? -11.073 14.080 0.804 1.00 83.31 71 PHE A N 1
ATOM 538 C CA . PHE A 1 71 ? -12.186 13.551 0.017 1.00 83.31 71 PHE A CA 1
ATOM 539 C C . PHE A 1 71 ? -13.413 13.180 0.865 1.00 83.31 71 PHE A C 1
ATOM 541 O O . PHE A 1 71 ? -14.356 12.598 0.334 1.00 83.31 71 PHE A O 1
ATOM 548 N N . ASN A 1 72 ? -13.429 13.538 2.156 1.00 75.56 72 ASN A N 1
ATOM 549 C CA . ASN A 1 72 ? -14.532 13.265 3.083 1.00 75.56 72 ASN A CA 1
ATOM 550 C C . ASN A 1 72 ? -14.882 11.762 3.179 1.00 75.56 72 ASN A C 1
ATOM 552 O O . ASN A 1 72 ? -16.036 11.372 3.357 1.00 75.56 72 ASN A O 1
ATOM 556 N N . GLY A 1 73 ? -13.870 10.914 2.997 1.00 72.06 73 GLY A N 1
ATOM 557 C CA . GLY A 1 73 ? -13.966 9.467 3.104 1.00 72.06 73 GLY A CA 1
ATOM 558 C C . GLY A 1 73 ? -13.862 8.982 4.550 1.00 72.06 73 GLY A C 1
ATOM 559 O O . GLY A 1 73 ? -13.624 9.744 5.485 1.00 72.06 73 GLY A O 1
ATOM 560 N N . ASP A 1 74 ? -14.017 7.674 4.739 1.00 78.56 74 ASP A N 1
ATOM 561 C CA . ASP A 1 74 ? -13.961 7.059 6.063 1.00 78.56 74 ASP A CA 1
ATOM 562 C C . ASP A 1 74 ? -12.509 6.960 6.572 1.00 78.56 74 ASP A C 1
ATOM 564 O O . ASP A 1 74 ? -11.745 6.054 6.230 1.00 78.56 74 ASP A O 1
ATOM 568 N N . ILE A 1 75 ? -12.117 7.925 7.404 1.00 75.31 75 ILE A N 1
ATOM 569 C CA . ILE A 1 75 ? -10.772 8.014 7.991 1.00 75.31 75 ILE A CA 1
ATOM 570 C C . ILE A 1 75 ? -10.495 6.824 8.919 1.00 75.31 75 ILE A C 1
ATOM 572 O O . ILE A 1 75 ? -9.368 6.330 8.961 1.00 75.31 75 ILE A O 1
ATOM 576 N N . ASN A 1 76 ? -11.515 6.326 9.623 1.00 72.62 76 ASN A N 1
ATOM 577 C CA . ASN A 1 76 ? -11.383 5.172 10.512 1.00 72.62 76 ASN A CA 1
ATOM 578 C C . ASN A 1 76 ? -11.073 3.902 9.713 1.00 72.62 76 ASN A C 1
ATOM 580 O O . ASN A 1 76 ? -10.222 3.100 10.115 1.00 72.62 76 ASN A O 1
ATOM 584 N N . LEU A 1 77 ? -11.704 3.751 8.545 1.00 70.38 77 LEU A N 1
ATOM 585 C CA . LEU A 1 77 ? -11.374 2.699 7.589 1.00 70.38 77 LEU A CA 1
ATOM 586 C C . LEU A 1 77 ? -9.927 2.842 7.089 1.00 70.38 77 LEU A C 1
ATOM 588 O O . LEU A 1 77 ? -9.178 1.870 7.159 1.00 70.38 77 LEU A O 1
ATOM 592 N N . SER A 1 78 ? -9.504 4.037 6.660 1.00 72.69 78 SER A N 1
ATOM 593 C CA . SER A 1 78 ? -8.140 4.285 6.150 1.00 72.69 78 SER A CA 1
ATOM 594 C C . SER A 1 78 ? -7.045 3.988 7.186 1.00 72.69 78 SER A C 1
ATOM 596 O O . SER A 1 78 ? -6.048 3.327 6.875 1.00 72.69 78 SER A O 1
ATOM 598 N N . ILE A 1 79 ? -7.246 4.402 8.443 1.00 74.31 79 ILE A N 1
ATOM 599 C CA . ILE A 1 79 ? -6.313 4.116 9.543 1.00 74.31 79 ILE A CA 1
ATOM 600 C C . ILE A 1 79 ? -6.243 2.608 9.806 1.00 74.31 79 ILE A C 1
ATOM 602 O O . ILE A 1 79 ? -5.147 2.059 9.924 1.00 74.31 79 ILE A O 1
ATOM 606 N N . THR A 1 80 ? -7.393 1.927 9.833 1.00 74.62 80 THR A N 1
ATOM 607 C CA . THR A 1 80 ? -7.452 0.470 10.031 1.00 74.62 80 THR A CA 1
ATOM 608 C C . THR A 1 80 ? -6.737 -0.271 8.900 1.00 74.62 80 THR A C 1
ATOM 610 O O . THR A 1 80 ? -5.931 -1.161 9.160 1.00 74.62 80 THR A O 1
ATOM 613 N N . MET A 1 81 ? -6.962 0.125 7.645 1.00 71.81 81 MET A N 1
ATOM 614 C CA . MET A 1 81 ? -6.294 -0.458 6.475 1.00 71.81 81 MET A CA 1
ATOM 615 C C . MET A 1 81 ? -4.782 -0.251 6.502 1.00 71.81 81 MET A C 1
ATOM 617 O O . MET A 1 81 ? -4.024 -1.170 6.193 1.00 71.81 81 MET A O 1
ATOM 621 N N . THR A 1 82 ? -4.331 0.936 6.903 1.00 74.31 82 THR A N 1
ATOM 622 C CA . THR A 1 82 ? -2.898 1.228 7.010 1.00 74.31 82 THR A CA 1
ATOM 623 C C . THR A 1 82 ? -2.244 0.403 8.119 1.00 74.31 82 THR A C 1
ATOM 625 O O . THR A 1 82 ? -1.150 -0.128 7.944 1.00 74.31 82 THR A O 1
ATOM 628 N N . ALA A 1 83 ? -2.925 0.230 9.253 1.00 74.56 83 ALA A N 1
ATOM 629 C CA . ALA A 1 83 ? -2.430 -0.605 10.342 1.00 74.56 83 ALA A CA 1
ATOM 630 C C . ALA A 1 83 ? -2.345 -2.084 9.935 1.00 74.56 83 ALA A C 1
ATOM 632 O O . ALA A 1 83 ? -1.310 -2.715 10.137 1.00 74.56 83 ALA A O 1
ATOM 633 N N . VAL A 1 84 ? -3.396 -2.613 9.300 1.00 72.69 84 VAL A N 1
ATOM 634 C CA . VAL A 1 84 ? -3.435 -4.004 8.822 1.00 72.69 84 VAL A CA 1
ATOM 635 C C . VAL A 1 84 ? -2.388 -4.250 7.736 1.00 72.69 84 VAL A C 1
ATOM 637 O O . VAL A 1 84 ? -1.683 -5.249 7.805 1.00 72.69 84 VAL A O 1
ATOM 640 N N . SER A 1 85 ? -2.231 -3.343 6.768 1.00 68.31 85 SER A N 1
ATOM 641 C CA . SER A 1 85 ? -1.203 -3.472 5.722 1.00 68.31 85 SER A CA 1
ATOM 642 C C . SER A 1 85 ? 0.216 -3.371 6.280 1.00 68.31 85 SER A C 1
ATOM 644 O O . SER A 1 85 ? 1.088 -4.098 5.821 1.00 68.31 85 SER A O 1
ATOM 646 N N . THR A 1 86 ? 0.451 -2.544 7.305 1.00 72.25 86 THR A N 1
ATOM 647 C CA . THR A 1 86 ? 1.756 -2.471 7.987 1.00 72.25 86 THR A CA 1
ATOM 648 C C . THR A 1 86 ? 2.077 -3.775 8.721 1.00 72.25 86 THR A C 1
ATOM 650 O O . THR A 1 86 ? 3.196 -4.266 8.616 1.00 72.25 86 THR A O 1
ATOM 653 N N . ILE A 1 87 ? 1.102 -4.366 9.424 1.00 72.19 87 ILE A N 1
ATOM 654 C CA . ILE A 1 87 ? 1.269 -5.675 10.082 1.00 72.19 87 ILE A CA 1
ATOM 655 C C . ILE A 1 87 ? 1.486 -6.780 9.037 1.00 72.19 87 ILE A C 1
ATOM 657 O O . ILE A 1 87 ? 2.397 -7.585 9.184 1.00 72.19 87 ILE A O 1
ATOM 661 N N . ALA A 1 88 ? 0.706 -6.789 7.952 1.0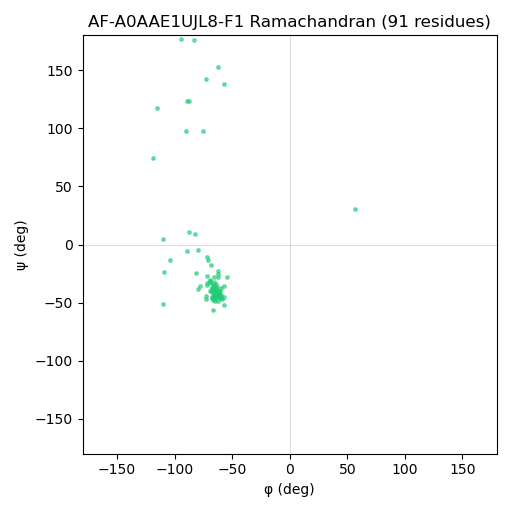0 67.19 88 ALA A N 1
ATOM 662 C CA . ALA A 1 88 ? 0.863 -7.757 6.867 1.00 67.19 88 ALA A CA 1
ATOM 663 C C . ALA A 1 88 ? 2.227 -7.633 6.167 1.00 67.19 88 ALA A C 1
ATOM 665 O O . ALA A 1 88 ? 2.828 -8.641 5.814 1.00 67.19 88 ALA A O 1
ATOM 666 N N . ALA A 1 89 ? 2.743 -6.412 6.005 1.00 64.88 89 ALA A N 1
ATOM 667 C CA . ALA A 1 89 ? 4.085 -6.181 5.481 1.00 64.88 89 ALA A CA 1
ATOM 668 C C . ALA A 1 89 ? 5.185 -6.627 6.459 1.00 64.88 89 ALA A C 1
ATOM 670 O O . ALA A 1 89 ? 6.247 -7.048 6.013 1.00 64.88 89 ALA A O 1
ATOM 671 N N . MET A 1 90 ? 4.940 -6.563 7.774 1.00 64.56 90 MET A N 1
ATOM 672 C CA . MET A 1 90 ? 5.859 -7.104 8.781 1.00 64.56 90 MET A CA 1
ATOM 673 C C . MET A 1 90 ? 5.915 -8.637 8.774 1.00 64.56 90 MET A C 1
ATOM 675 O O . MET A 1 90 ? 6.982 -9.172 9.031 1.00 64.56 90 MET A O 1
ATOM 679 N N . GLU A 1 91 ? 4.824 -9.343 8.451 1.00 52.19 91 GLU A N 1
ATOM 680 C CA . GLU A 1 91 ? 4.859 -10.812 8.284 1.00 52.19 91 GLU A CA 1
ATOM 681 C C . GLU A 1 91 ? 5.590 -11.276 7.010 1.00 52.19 91 GLU A C 1
ATOM 683 O O . GLU A 1 91 ? 5.872 -12.462 6.857 1.00 52.19 91 GLU A O 1
ATOM 688 N N . TRP A 1 92 ? 5.909 -10.362 6.090 1.00 49.62 92 TRP A N 1
ATOM 689 C CA . TRP A 1 92 ? 6.619 -10.663 4.841 1.00 49.62 92 TRP A CA 1
ATOM 690 C C . TRP A 1 92 ? 8.161 -10.624 4.958 1.00 49.62 92 TRP A C 1
ATOM 692 O O . TRP A 1 92 ? 8.838 -10.679 3.928 1.00 49.62 92 TRP A O 1
ATOM 702 N N . PHE A 1 93 ? 8.723 -10.550 6.174 1.00 36.69 93 PHE A N 1
ATOM 703 C CA . PHE A 1 93 ? 10.171 -10.554 6.457 1.00 36.69 93 PHE A CA 1
ATOM 704 C C . PHE A 1 93 ? 10.524 -11.520 7.594 1.00 36.69 93 PHE A C 1
ATOM 706 O O . PHE A 1 93 ? 11.595 -12.163 7.497 1.00 36.69 93 PHE A O 1
#

Foldseek 3Di:
DVVVDDPVLLVVLVVVVPLLVVLVCCQQPVQLVVLQVCCVVPPPDVVVSVVSNCVSRQADDPVQLVVCVVVVHDSSSSVSSSVVSVVVVVVVD

Secondary structure (DSSP, 8-state):
-GGG--HHHHHHHHTSTHHHHHHHHIIIIIHHHHHHHHHHHH--SHHHHHHHHHHHHSPP-THHHHHHHHTT--HHHHHHHHHHHHHHHHTT-

pLDDT: mean 73.21, std 8.98, range [36.69, 87.44]

Sequence (93 aa):
MGGQLDLDIIKGVLRRPLGPLCGFISQFAVMPLITFGMGELFFPDPLYRLGLFTLGSSPGGIMSNFWTLIFNGDINLSITMTAVSTIAAMEWF

Solvent-accessible surface area (backbone atoms only — not comparable to full-atom values): 5205 Å² total; per-residue (Å²): 115,81,92,77,66,53,69,69,58,44,55,58,48,61,74,48,50,68,62,58,49,54,53,46,47,44,48,71,49,48,34,34,53,52,27,45,55,47,20,70,75,76,39,91,51,68,67,59,26,52,52,42,27,52,62,31,60,50,56,66,58,75,64,56,40,53,51,28,54,74,70,72,45,65,43,69,54,43,51,42,46,32,52,51,34,48,54,56,55,59,74,74,111

InterPro domains:
  IPR002657 Bile acid:sodium symporter/arsenical resistance protein Acr3 [PF01758] (1-90)
  IPR004710 Bile acid:sodium symporter [PTHR10361] (1-90)
  IPR038770 Sodium/solute symporter superfamily [G3DSA:1.20.1530.20] (1-91)

Organism: NCBI:txid1843537

Radius of gyration: 14.94 Å; Cα contacts (8 Å, |Δi|>4): 71; chains: 1; bounding box: 35×27×40 Å

Mean predicted aligned error: 9.03 Å